Protein AF-A0A3D0FRW2-F1 (afdb_monomer_lite)

pLDDT: mean 96.28, std 2.98, range [79.12, 98.69]

Sequence (51 aa):
RSKKTLIDTKRHYVLEAAHPSPLAKGAFFGCRHFSKTNEILLKQGKTPIIW

Foldseek 3Di:
DVCVVVDDVVVDDDQDWPDCDCVSVRRRPPSCVQVVQQVVCVVVVHHHDPD

Secondary structure (DSSP, 8-state):
-TTGGGS-TTT--------SSGGGTTTTTT--HHHHHHHHHHHTTPPPP--

Radius of gyration: 12.96 Å; chains: 1; bounding box: 34×18×27 Å

Structure (mmCIF, N/CA/C/O backbone):
data_AF-A0A3D0FRW2-F1
#
_entry.id   AF-A0A3D0FRW2-F1
#
loop_
_atom_site.group_PDB
_atom_site.id
_atom_site.type_symbol
_atom_site.label_atom_id
_atom_site.label_alt_id
_atom_site.label_comp_id
_atom_site.label_asym_id
_atom_site.label_entity_id
_atom_site.label_seq_id
_atom_site.pdbx_PDB_ins_code
_atom_site.Cartn_x
_atom_site.Cartn_y
_atom_site.Cartn_z
_atom_site.occupancy
_atom_site.B_iso_or_equiv
_atom_site.auth_seq_id
_atom_site.auth_comp_id
_atom_site.auth_asym_id
_atom_site.auth_atom_id
_atom_site.pdbx_PDB_model_num
ATOM 1 N N . ARG A 1 1 ? 7.574 8.135 3.806 1.00 79.12 1 ARG A N 1
ATOM 2 C CA . ARG A 1 1 ? 7.562 7.755 5.242 1.00 79.12 1 ARG A CA 1
ATOM 3 C C . ARG A 1 1 ? 7.315 8.939 6.179 1.00 79.12 1 ARG A C 1
ATOM 5 O O . ARG A 1 1 ? 6.474 8.802 7.051 1.00 79.12 1 ARG A O 1
ATOM 12 N N . SER A 1 2 ? 7.959 10.099 6.002 1.00 90.38 2 SER A N 1
ATOM 13 C CA . SER A 1 2 ? 7.809 11.273 6.894 1.00 90.38 2 SER A CA 1
ATOM 14 C C . SER A 1 2 ? 6.370 11.759 7.126 1.00 90.38 2 SER A C 1
ATOM 16 O O . SER A 1 2 ? 6.079 12.299 8.182 1.00 90.38 2 SER A O 1
ATOM 18 N N . LYS A 1 3 ? 5.456 11.553 6.170 1.00 94.06 3 LYS A N 1
ATOM 19 C CA . LYS A 1 3 ? 4.038 11.931 6.306 1.00 94.06 3 LYS A CA 1
ATOM 20 C C . LYS A 1 3 ? 3.168 10.895 7.024 1.00 94.06 3 LYS A C 1
ATOM 22 O O . LYS A 1 3 ? 2.058 11.223 7.416 1.00 94.06 3 LYS A O 1
ATOM 27 N N . LYS A 1 4 ? 3.658 9.666 7.226 1.00 95.06 4 LYS A N 1
ATOM 28 C CA . LYS A 1 4 ? 2.887 8.582 7.858 1.00 95.06 4 LYS A CA 1
ATOM 29 C C . LYS A 1 4 ? 2.467 8.930 9.284 1.00 95.06 4 LYS A C 1
ATOM 31 O O . LYS A 1 4 ? 1.379 8.562 9.698 1.00 95.06 4 LYS A O 1
ATOM 36 N N . THR A 1 5 ? 3.312 9.660 10.009 1.00 95.69 5 THR A N 1
ATOM 37 C CA . THR A 1 5 ? 3.063 10.085 11.394 1.00 95.69 5 THR A CA 1
ATOM 38 C C . THR A 1 5 ? 1.883 11.045 11.530 1.00 95.69 5 THR A C 1
ATOM 40 O O . THR A 1 5 ? 1.352 11.189 12.622 1.00 95.69 5 THR A O 1
ATOM 43 N N . LEU A 1 6 ? 1.457 11.679 10.434 1.00 96.94 6 LEU A N 1
ATOM 44 C CA . LEU A 1 6 ? 0.300 12.574 10.406 1.00 96.94 6 LEU A CA 1
ATOM 45 C C . LEU A 1 6 ? -1.027 11.816 10.224 1.00 96.94 6 LEU A C 1
ATOM 47 O O . 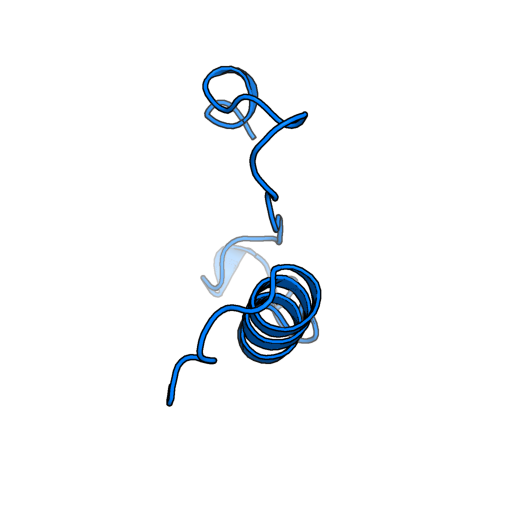LEU A 1 6 ? -2.086 12.433 10.267 1.00 96.94 6 LE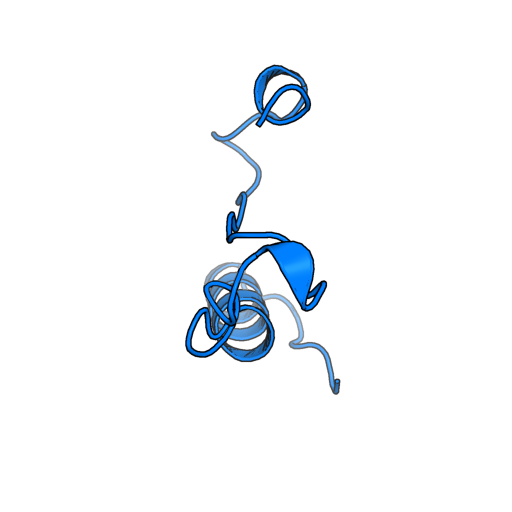U A O 1
ATOM 51 N N . ILE A 1 7 ? -0.982 10.501 9.975 1.00 96.38 7 ILE A N 1
ATOM 52 C CA . ILE A 1 7 ? -2.153 9.675 9.667 1.00 96.38 7 ILE A CA 1
ATOM 53 C C . ILE A 1 7 ? -2.498 8.807 10.880 1.00 96.38 7 ILE A C 1
ATOM 55 O O . ILE A 1 7 ? -1.675 8.014 11.339 1.00 96.38 7 ILE A O 1
ATOM 59 N N . ASP A 1 8 ? -3.742 8.893 11.353 1.00 96.56 8 ASP A N 1
ATOM 60 C CA . ASP A 1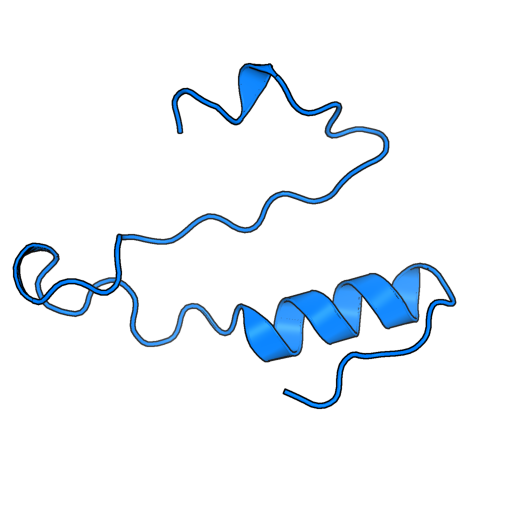 8 ? -4.264 7.971 12.364 1.00 96.56 8 ASP A CA 1
ATOM 61 C C . ASP A 1 8 ? -4.484 6.571 11.765 1.00 96.56 8 ASP A C 1
ATOM 63 O O . ASP A 1 8 ? -5.482 6.290 11.093 1.00 96.56 8 ASP A O 1
ATOM 67 N N . THR A 1 9 ? -3.537 5.675 12.033 1.00 94.94 9 THR A N 1
ATOM 68 C CA . THR A 1 9 ? -3.547 4.295 11.527 1.00 94.94 9 THR A CA 1
ATOM 69 C C . THR A 1 9 ? -4.564 3.377 12.208 1.00 94.94 9 THR A C 1
ATOM 71 O O . THR A 1 9 ? -4.769 2.261 11.739 1.00 94.94 9 THR A O 1
ATOM 74 N N . LYS A 1 10 ? -5.250 3.825 13.272 1.00 94.31 10 LYS A N 1
ATOM 75 C CA . LYS A 1 10 ? -6.389 3.078 13.839 1.00 94.31 10 LYS A CA 1
ATOM 76 C C . LYS A 1 10 ? -7.649 3.228 12.989 1.00 94.31 10 LYS A C 1
ATOM 78 O O . LYS A 1 10 ? -8.526 2.372 13.036 1.00 94.31 10 LYS A O 1
ATOM 83 N N . ARG A 1 11 ? -7.746 4.316 12.220 1.00 93.44 11 ARG A N 1
ATOM 84 C CA . ARG A 1 11 ? -8.913 4.657 11.388 1.00 93.44 11 ARG A CA 1
ATOM 85 C C . ARG A 1 11 ? -8.639 4.514 9.895 1.00 93.44 11 ARG A C 1
ATOM 87 O O . ARG A 1 11 ? -9.562 4.260 9.119 1.00 93.44 11 ARG A O 1
ATOM 94 N N . HIS A 1 12 ? -7.386 4.702 9.491 1.00 96.50 12 HIS A N 1
ATOM 95 C CA . HIS A 1 12 ? -6.967 4.739 8.097 1.00 96.50 12 HIS A CA 1
ATOM 96 C C . HIS A 1 12 ? -5.899 3.691 7.792 1.00 96.50 12 HIS A C 1
ATOM 98 O O . HIS A 1 12 ? -5.087 3.327 8.640 1.00 96.50 12 HIS A O 1
ATOM 104 N N . TYR A 1 13 ? -5.863 3.255 6.536 1.00 97.25 13 TYR A N 1
ATOM 105 C CA . TYR A 1 13 ? -4.835 2.358 6.021 1.00 97.25 13 TYR A CA 1
ATOM 106 C C . TYR A 1 13 ? -3.805 3.153 5.218 1.00 97.25 13 TYR A C 1
ATOM 108 O O . TYR A 1 13 ? -4.162 4.060 4.469 1.00 97.25 13 TYR A O 1
ATOM 116 N N . VAL A 1 14 ? -2.526 2.796 5.351 1.00 97.25 14 VAL A N 1
ATOM 117 C CA . VAL A 1 14 ? -1.424 3.417 4.603 1.00 97.25 14 VAL A CA 1
ATOM 118 C C . VAL A 1 14 ? -0.720 2.341 3.785 1.00 97.25 14 VAL A C 1
ATOM 120 O O . VAL A 1 14 ? -0.107 1.434 4.347 1.00 97.25 14 VAL A O 1
ATOM 123 N N . LEU A 1 15 ? -0.800 2.445 2.458 1.00 97.25 15 LEU A N 1
ATOM 124 C CA . LEU A 1 15 ? -0.037 1.608 1.537 1.00 97.25 15 LEU A CA 1
ATOM 125 C C . LEU A 1 15 ? 1.269 2.324 1.178 1.00 97.25 15 LEU A C 1
ATOM 127 O O . LEU A 1 15 ? 1.256 3.429 0.646 1.00 97.25 15 LEU A O 1
ATOM 131 N N . GLU A 1 16 ? 2.405 1.697 1.474 1.00 96.62 16 GLU A N 1
ATOM 132 C CA . GLU A 1 16 ? 3.732 2.240 1.170 1.00 96.62 16 GLU A CA 1
ATOM 133 C C . GLU A 1 16 ? 4.427 1.362 0.117 1.00 96.62 16 GLU A C 1
ATOM 135 O O . GLU A 1 16 ? 4.288 0.138 0.117 1.00 96.62 16 GLU A O 1
ATOM 140 N N . ALA A 1 17 ? 5.157 1.992 -0.800 1.00 96.38 17 ALA A N 1
ATOM 141 C CA . ALA A 1 17 ? 6.043 1.356 -1.775 1.00 96.38 17 ALA A CA 1
ATOM 142 C C . ALA A 1 17 ? 7.175 2.332 -2.128 1.00 96.38 17 ALA A C 1
ATOM 144 O O . ALA A 1 17 ? 7.120 3.511 -1.762 1.00 96.38 17 ALA A O 1
ATOM 145 N N . ALA A 1 18 ? 8.207 1.851 -2.823 1.00 96.56 18 ALA A N 1
ATOM 146 C CA . ALA A 1 18 ? 9.192 2.742 -3.428 1.00 96.56 18 ALA A CA 1
ATOM 147 C C . ALA A 1 18 ? 8.523 3.660 -4.467 1.00 96.56 18 ALA A C 1
ATOM 149 O O . ALA A 1 18 ? 7.465 3.336 -4.997 1.00 96.56 18 ALA A O 1
ATOM 150 N N . HIS A 1 19 ? 9.125 4.811 -4.763 1.00 95.81 19 HIS A N 1
ATOM 151 C CA . HIS A 1 19 ? 8.580 5.728 -5.767 1.00 95.81 19 HIS A CA 1
ATOM 152 C C . HIS A 1 19 ? 8.614 5.082 -7.172 1.00 95.81 19 HIS A C 1
ATOM 154 O O . HIS A 1 19 ? 9.594 4.406 -7.480 1.00 95.81 19 HIS A O 1
ATOM 160 N N . PRO A 1 20 ? 7.613 5.298 -8.049 1.00 96.75 20 PRO A N 1
ATOM 161 C CA . PRO A 1 20 ? 7.580 4.703 -9.392 1.00 96.75 20 PRO A CA 1
ATOM 162 C C . PRO A 1 20 ? 8.647 5.234 -10.365 1.00 96.75 20 PRO A C 1
ATOM 164 O O . PRO A 1 20 ? 8.797 4.691 -11.455 1.00 96.75 20 PRO A O 1
ATOM 167 N N . SER A 1 21 ? 9.397 6.282 -9.999 1.00 97.31 21 SER A N 1
ATOM 168 C CA . SER A 1 21 ? 10.490 6.818 -10.831 1.00 97.31 21 SER A CA 1
ATOM 169 C C .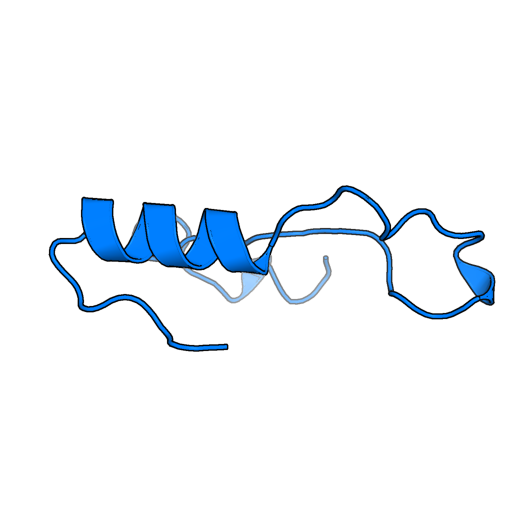 SER A 1 21 ? 11.534 5.742 -11.173 1.00 97.31 21 SER A C 1
ATOM 171 O O . SER A 1 21 ? 11.889 4.946 -10.296 1.00 97.31 21 SER A O 1
ATOM 173 N N . PRO A 1 22 ? 12.123 5.781 -12.386 1.00 94.75 22 PRO A N 1
ATOM 174 C CA . PRO A 1 22 ? 13.228 4.904 -12.777 1.00 94.75 22 PRO A CA 1
ATOM 175 C C . PRO A 1 22 ? 14.405 4.889 -11.792 1.00 94.75 22 PRO A C 1
ATOM 177 O O . PRO A 1 22 ? 15.078 3.870 -11.656 1.00 94.75 22 PRO A O 1
ATOM 180 N N . LEU A 1 23 ? 14.628 5.980 -11.046 1.00 96.56 23 LEU A N 1
ATOM 181 C CA . LEU A 1 23 ? 15.692 6.078 -10.036 1.00 96.56 23 LEU A CA 1
ATOM 182 C C . LEU A 1 23 ? 15.552 5.049 -8.904 1.00 96.56 23 LEU A C 1
ATOM 184 O O . LEU A 1 23 ? 16.547 4.648 -8.306 1.00 96.56 23 LEU A O 1
ATOM 188 N N . ALA A 1 24 ? 14.331 4.581 -8.635 1.00 95.69 24 ALA A N 1
ATOM 189 C CA . ALA A 1 24 ? 14.067 3.517 -7.672 1.00 95.69 24 ALA A CA 1
ATOM 190 C C . ALA A 1 24 ? 14.296 2.106 -8.249 1.00 95.69 24 ALA A C 1
ATOM 192 O O . ALA A 1 24 ? 13.968 1.120 -7.591 1.00 95.69 24 ALA A O 1
ATOM 193 N N . LYS A 1 25 ? 14.826 1.995 -9.478 1.00 95.38 25 LYS A N 1
ATOM 194 C CA . LYS A 1 25 ? 15.195 0.737 -10.152 1.00 95.38 25 LYS A CA 1
ATOM 195 C C . LYS A 1 25 ? 14.057 -0.290 -10.188 1.00 95.38 25 LYS A C 1
ATOM 197 O O . LYS A 1 25 ? 14.266 -1.476 -9.962 1.00 95.38 25 LYS A O 1
ATOM 202 N N . GLY A 1 26 ? 12.833 0.179 -10.433 1.00 93.12 26 GLY A N 1
ATOM 203 C CA . GLY A 1 26 ? 11.658 -0.684 -10.551 1.00 93.12 26 GLY A CA 1
ATOM 204 C C . GLY A 1 26 ? 11.112 -1.235 -9.229 1.00 93.12 26 GLY A C 1
ATOM 205 O O . GLY A 1 26 ? 10.175 -2.024 -9.259 1.00 93.12 26 GLY A O 1
ATOM 206 N N . ALA A 1 27 ? 11.607 -0.790 -8.068 1.00 93.81 27 ALA A N 1
ATOM 207 C CA . ALA A 1 27 ? 11.149 -1.266 -6.756 1.00 93.81 27 ALA A CA 1
ATOM 208 C C . ALA A 1 27 ? 9.670 -0.944 -6.425 1.00 93.81 27 ALA A C 1
ATOM 210 O O . ALA A 1 27 ? 9.163 -1.342 -5.376 1.00 93.81 27 ALA A O 1
ATOM 211 N N . PHE A 1 28 ? 8.970 -0.207 -7.294 1.00 97.19 28 PHE A N 1
ATOM 212 C CA . PHE A 1 28 ? 7.520 -0.017 -7.225 1.00 97.19 28 PHE A CA 1
ATOM 213 C C . PHE A 1 28 ? 6.734 -1.183 -7.847 1.00 97.19 28 PHE A C 1
ATOM 215 O O . PHE A 1 28 ? 5.619 -1.478 -7.406 1.00 97.19 28 PHE A O 1
ATOM 222 N N . PHE A 1 29 ? 7.282 -1.852 -8.868 1.00 96.62 29 PHE A N 1
ATOM 223 C CA . PHE A 1 29 ? 6.568 -2.900 -9.593 1.00 96.62 29 PHE A CA 1
ATOM 224 C C . PHE A 1 29 ? 6.212 -4.065 -8.662 1.00 96.62 29 PHE A C 1
ATOM 226 O O . PHE A 1 29 ? 6.997 -4.479 -7.813 1.00 96.62 29 PHE A O 1
ATOM 233 N N . GLY A 1 30 ? 4.987 -4.578 -8.796 1.00 96.19 30 GLY A N 1
ATOM 234 C CA . GLY A 1 30 ? 4.469 -5.642 -7.933 1.00 96.19 30 GLY A CA 1
ATOM 235 C C . GLY A 1 30 ? 3.882 -5.178 -6.591 1.00 96.19 30 GLY A C 1
ATOM 236 O O . GLY A 1 30 ? 3.394 -6.017 -5.836 1.00 96.19 30 GLY A O 1
ATOM 237 N N . CYS A 1 31 ? 3.835 -3.871 -6.291 1.00 97.25 31 CYS A N 1
ATOM 238 C CA . CYS A 1 31 ? 3.245 -3.367 -5.039 1.00 97.25 31 CYS A CA 1
ATOM 239 C C . CYS A 1 31 ? 1.734 -3.660 -4.899 1.00 97.25 31 CYS A C 1
ATOM 241 O O . CYS A 1 31 ? 1.236 -3.807 -3.774 1.00 97.25 31 CYS A O 1
ATOM 243 N N . ARG A 1 32 ? 1.026 -3.782 -6.037 1.00 97.56 32 ARG A N 1
ATOM 244 C CA . ARG A 1 32 ? -0.421 -4.055 -6.169 1.00 97.56 32 ARG A CA 1
ATOM 245 C C . ARG A 1 32 ? -1.308 -3.054 -5.411 1.00 97.56 32 ARG A C 1
ATOM 247 O O . ARG A 1 32 ? -2.311 -3.437 -4.819 1.00 97.56 32 ARG A O 1
ATOM 254 N N . HIS A 1 33 ? -0.936 -1.772 -5.378 1.00 98.25 33 HIS A N 1
ATOM 255 C CA . HIS A 1 33 ? -1.661 -0.765 -4.585 1.00 98.25 33 HIS A CA 1
ATOM 256 C C . HIS A 1 33 ? -3.104 -0.529 -5.046 1.00 98.25 33 HIS A C 1
ATOM 258 O O . HIS A 1 33 ? -3.966 -0.348 -4.192 1.00 98.25 33 HIS A O 1
ATOM 264 N N . PHE A 1 34 ? -3.394 -0.606 -6.346 1.00 98.25 34 PHE A N 1
ATOM 265 C CA . PHE A 1 34 ? -4.754 -0.416 -6.870 1.00 98.25 34 PHE A CA 1
ATOM 266 C C . PHE A 1 34 ? -5.718 -1.505 -6.379 1.00 98.25 34 PHE A C 1
ATOM 268 O O . PHE A 1 34 ? -6.751 -1.202 -5.780 1.00 98.25 34 PHE A O 1
ATOM 275 N N . SER A 1 35 ? -5.343 -2.780 -6.535 1.00 98.19 35 SER A N 1
ATOM 276 C CA . SER A 1 35 ? -6.171 -3.898 -6.070 1.00 98.19 35 SER A CA 1
ATOM 277 C C . SER A 1 35 ? -6.273 -3.930 -4.543 1.00 98.19 35 SER A C 1
ATOM 279 O O . SER A 1 35 ? -7.374 -4.048 -4.015 1.00 98.19 35 SER A O 1
ATOM 281 N N . LYS A 1 36 ? -5.162 -3.710 -3.820 1.00 98.44 36 LYS A N 1
ATOM 282 C CA . LYS A 1 36 ? -5.160 -3.628 -2.347 1.00 98.44 36 LYS A CA 1
ATOM 283 C C . LYS A 1 36 ? -6.054 -2.505 -1.824 1.00 98.44 36 LYS A C 1
ATOM 285 O O . LYS A 1 36 ? -6.719 -2.685 -0.810 1.00 98.44 36 LYS A O 1
ATOM 290 N N . THR A 1 37 ? -6.086 -1.358 -2.504 1.00 98.62 37 THR A N 1
ATOM 291 C CA . THR A 1 37 ? -6.992 -0.257 -2.148 1.00 98.62 37 THR A CA 1
ATOM 292 C C . THR A 1 37 ? -8.446 -0.703 -2.256 1.00 98.62 37 THR A C 1
ATOM 294 O O . THR A 1 37 ? -9.207 -0.524 -1.309 1.00 98.62 37 THR A O 1
ATOM 297 N N . ASN A 1 38 ? -8.820 -1.358 -3.357 1.00 98.69 38 ASN A N 1
ATOM 298 C CA . ASN A 1 38 ? -10.181 -1.864 -3.532 1.00 98.69 38 ASN A CA 1
ATOM 299 C C . ASN A 1 38 ? -10.533 -2.968 -2.523 1.00 98.69 38 ASN A C 1
ATOM 301 O O . ASN A 1 38 ? -11.632 -2.955 -1.979 1.00 98.69 38 ASN A O 1
ATOM 305 N N . GLU A 1 39 ? -9.603 -3.867 -2.190 1.00 98.62 39 GLU A N 1
ATOM 306 C CA . GLU A 1 39 ? -9.800 -4.863 -1.126 1.00 98.62 39 GLU A CA 1
ATOM 307 C C . GLU A 1 39 ? -10.064 -4.208 0.239 1.00 98.62 39 GLU A C 1
ATOM 309 O O . GLU A 1 39 ? -10.928 -4.660 0.990 1.00 98.62 39 GLU A O 1
ATOM 314 N N . ILE A 1 40 ? -9.341 -3.132 0.568 1.00 98.31 40 ILE A N 1
ATOM 315 C CA . ILE A 1 40 ? -9.552 -2.365 1.803 1.00 98.31 40 ILE A CA 1
ATOM 316 C C . ILE A 1 40 ? -10.928 -1.694 1.792 1.00 98.31 40 ILE A C 1
ATOM 318 O O . ILE A 1 40 ? -11.639 -1.762 2.794 1.00 98.31 40 ILE A O 1
ATOM 322 N N . LEU A 1 41 ? -11.321 -1.073 0.676 1.00 98.38 41 LEU A N 1
ATOM 323 C CA . LEU A 1 41 ? -12.631 -0.432 0.540 1.00 98.38 41 LEU A CA 1
ATOM 324 C C . LEU A 1 41 ? -13.762 -1.442 0.740 1.00 98.38 41 LEU A C 1
ATOM 326 O O . LEU A 1 41 ? -14.639 -1.203 1.566 1.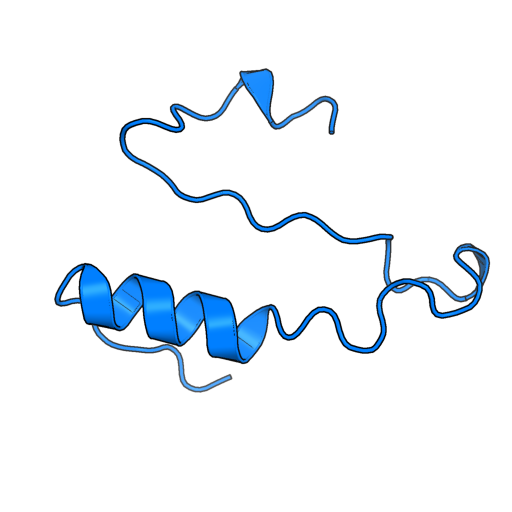00 98.38 41 LEU A O 1
ATOM 330 N N . LEU A 1 42 ? -13.680 -2.604 0.089 1.00 98.44 42 LEU A N 1
ATOM 331 C CA . LEU A 1 42 ? -14.657 -3.681 0.248 1.00 98.44 42 LEU A CA 1
ATOM 332 C C . LEU A 1 42 ? -14.749 -4.170 1.697 1.00 98.44 42 LEU A C 1
ATOM 334 O O . LEU A 1 42 ? -15.849 -4.312 2.222 1.00 98.44 42 LEU A O 1
ATOM 338 N N . LYS A 1 43 ? -13.612 -4.360 2.384 1.00 97.38 43 LYS A N 1
ATOM 339 C CA . LYS A 1 43 ? -13.590 -4.735 3.813 1.00 97.38 43 LYS A CA 1
ATOM 340 C C . LYS A 1 43 ? -14.219 -3.677 4.721 1.00 97.38 43 LYS A C 1
ATOM 342 O O . LYS A 1 43 ? -14.720 -4.015 5.786 1.00 97.38 43 LYS A O 1
ATOM 347 N N . GLN A 1 44 ? -14.198 -2.411 4.309 1.00 97.06 44 GLN A N 1
ATOM 348 C CA . GLN A 1 44 ? -14.884 -1.314 4.993 1.00 97.06 44 GLN A CA 1
ATOM 349 C C . GLN A 1 44 ? -16.346 -1.132 4.544 1.00 97.06 44 GLN A C 1
ATOM 351 O O . GLN A 1 44 ? -16.976 -0.164 4.965 1.00 97.06 44 GLN A O 1
ATOM 356 N N . GLY A 1 45 ? -16.880 -2.005 3.681 1.00 97.81 45 GLY A N 1
ATOM 357 C CA . GLY A 1 45 ? -18.231 -1.873 3.126 1.00 97.81 45 GLY A CA 1
ATOM 358 C C . GLY A 1 45 ? -18.393 -0.688 2.167 1.00 97.81 45 GLY A C 1
ATOM 359 O O . GLY A 1 45 ? -19.497 -0.180 1.998 1.00 97.8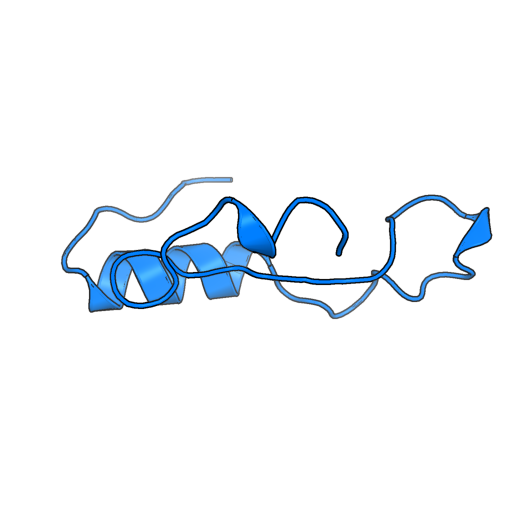1 45 GLY A O 1
ATOM 360 N N . LYS A 1 46 ? -17.296 -0.208 1.571 1.00 98.06 46 LYS A N 1
ATOM 361 C CA . LYS A 1 46 ? -17.274 0.925 0.639 1.00 98.06 46 LYS A CA 1
ATOM 362 C C . LYS A 1 46 ? -17.164 0.453 -0.806 1.00 98.06 46 LYS A C 1
ATOM 364 O O . LYS A 1 46 ? -16.589 -0.596 -1.094 1.00 98.06 46 LYS A O 1
ATOM 369 N N . THR A 1 47 ? -17.656 1.283 -1.719 1.00 98.50 47 THR A N 1
ATOM 370 C CA . THR A 1 47 ? -17.565 1.048 -3.162 1.00 98.50 47 THR A CA 1
ATOM 371 C C . THR A 1 47 ? -16.101 1.057 -3.631 1.00 98.50 47 THR A C 1
ATOM 373 O O . THR A 1 47 ? -15.376 2.001 -3.306 1.00 98.50 47 THR A O 1
ATOM 376 N N . PRO A 1 48 ? -15.648 0.042 -4.390 1.00 98.50 48 PRO A N 1
ATOM 377 C CA . PRO A 1 48 ? -14.341 0.044 -5.047 1.00 98.50 48 PRO A CA 1
ATOM 378 C C . PRO A 1 48 ? -14.183 1.188 -6.050 1.00 98.50 48 PRO A C 1
ATOM 380 O O . PRO A 1 48 ? -15.161 1.674 -6.613 1.00 98.50 48 PRO A O 1
ATOM 383 N N . ILE A 1 49 ? -12.938 1.560 -6.337 1.00 98.25 49 ILE A N 1
ATOM 384 C CA . ILE A 1 49 ? -12.616 2.505 -7.408 1.00 98.25 49 ILE A CA 1
ATOM 385 C C . ILE A 1 49 ? -12.458 1.746 -8.730 1.00 98.25 49 ILE A C 1
ATOM 387 O O . ILE A 1 49 ? -11.788 0.709 -8.780 1.00 98.25 49 ILE A O 1
ATOM 391 N N . ILE A 1 50 ? -13.053 2.277 -9.798 1.00 97.56 50 ILE A N 1
ATOM 392 C CA . ILE A 1 50 ? -12.748 1.885 -11.178 1.00 97.56 50 ILE A CA 1
ATOM 393 C C . ILE A 1 50 ? -11.547 2.733 -11.607 1.00 97.56 50 ILE A C 1
ATOM 395 O O . ILE A 1 50 ? -11.696 3.934 -11.826 1.00 97.56 50 ILE A O 1
ATOM 399 N N . TRP A 1 51 ? -10.365 2.117 -11.591 1.00 94.06 51 TRP A N 1
ATOM 400 C CA . TRP A 1 51 ? -9.077 2.756 -11.878 1.00 94.06 51 TRP A CA 1
ATOM 401 C C . TRP A 1 51 ? -8.817 2.929 -13.370 1.00 94.06 51 TRP A C 1
ATOM 403 O O . TRP A 1 51 ? -9.261 2.051 -14.143 1.00 94.06 51 TRP A O 1
#